Protein AF-A0A1M3HGL9-F1 (afdb_monomer_lite)

Sequence (83 aa):
MVSVPYGCLVPRQLDGLLAAGRPISCDANSHGFMREIPQCWLTGHAAGAAAAIATNRGIAPRQVDISELRGLLRKQGAFLSGE

Foldseek 3Di:
DDADDQVQQPDPPDWQGGHAAQVTDDDPVCNVVSNDPVNRVLRVLLRVLLNVQCVVVVHISVPRDPVVSVVVCVVVVHDHPDD

Structure (mmCIF, N/CA/C/O backbone):
data_AF-A0A1M3HGL9-F1
#
_entry.id   AF-A0A1M3HGL9-F1
#
loop_
_atom_site.group_PDB
_atom_site.id
_atom_site.type_symbol
_atom_site.label_atom_id
_atom_site.label_alt_id
_atom_site.label_comp_id
_atom_site.label_asym_id
_atom_site.label_entity_id
_atom_site.label_seq_id
_atom_site.pdbx_PDB_ins_code
_atom_site.Cartn_x
_atom_site.Cartn_y
_atom_site.Cartn_z
_atom_site.occupancy
_atom_site.B_iso_or_equiv
_atom_site.auth_seq_id
_atom_site.auth_comp_id
_atom_site.auth_asym_id
_atom_site.auth_atom_id
_atom_site.pdbx_PDB_model_num
ATOM 1 N N . MET A 1 1 ? 9.971 8.190 -12.415 1.00 67.44 1 MET A N 1
ATOM 2 C CA . MET A 1 1 ? 9.193 7.420 -11.418 1.00 67.44 1 MET A CA 1
ATOM 3 C C . MET A 1 1 ? 7.730 7.537 -11.808 1.00 67.44 1 MET A C 1
ATOM 5 O O . MET A 1 1 ? 7.335 8.619 -12.219 1.00 67.44 1 MET A O 1
ATOM 9 N N . VAL A 1 2 ? 6.968 6.447 -11.783 1.00 82.69 2 VAL A N 1
ATOM 10 C CA . VAL A 1 2 ? 5.556 6.429 -12.205 1.00 82.69 2 VAL A CA 1
ATOM 11 C C . VAL A 1 2 ? 4.665 6.607 -10.978 1.00 82.69 2 VAL A C 1
ATOM 13 O O . VAL A 1 2 ? 4.999 6.086 -9.914 1.00 82.69 2 VAL A O 1
ATOM 16 N N . SER A 1 3 ? 3.569 7.354 -11.126 1.00 87.44 3 SER A N 1
ATOM 17 C CA . SER A 1 3 ? 2.547 7.484 -10.084 1.00 87.44 3 SER A CA 1
ATOM 18 C C . SER A 1 3 ? 1.712 6.208 -10.009 1.00 87.44 3 SER A C 1
ATOM 20 O O . SER A 1 3 ? 1.281 5.686 -11.036 1.00 87.44 3 SER A O 1
ATOM 22 N N . VAL A 1 4 ? 1.494 5.702 -8.797 1.00 91.50 4 VAL A N 1
ATOM 23 C CA . VAL A 1 4 ? 0.832 4.417 -8.554 1.00 91.50 4 VAL A CA 1
ATOM 24 C C . VAL A 1 4 ? -0.501 4.674 -7.852 1.00 91.50 4 VAL A C 1
ATOM 26 O O . VAL A 1 4 ? -0.500 5.143 -6.711 1.00 91.50 4 VAL A O 1
ATOM 29 N N . PRO A 1 5 ? -1.646 4.376 -8.490 1.00 93.56 5 PRO A N 1
ATOM 30 C CA . PRO A 1 5 ? -2.943 4.464 -7.833 1.00 93.56 5 PRO A CA 1
ATOM 31 C C . PRO A 1 5 ? -3.015 3.527 -6.625 1.00 93.56 5 PRO A C 1
ATOM 33 O O . PRO A 1 5 ? -2.578 2.379 -6.698 1.00 93.56 5 PRO A O 1
ATOM 36 N N . TYR A 1 6 ? -3.643 3.971 -5.533 1.00 95.88 6 TYR A N 1
ATOM 37 C CA . TYR A 1 6 ? -3.786 3.150 -4.323 1.00 95.88 6 TYR A CA 1
ATOM 38 C C . TYR A 1 6 ? -4.473 1.802 -4.592 1.00 95.88 6 TYR A C 1
ATOM 40 O O . TYR A 1 6 ? -4.080 0.781 -4.036 1.00 95.88 6 TYR A O 1
ATOM 48 N N . GLY A 1 7 ? -5.442 1.773 -5.513 1.00 96.00 7 GLY A N 1
ATOM 49 C CA . GLY A 1 7 ? -6.130 0.544 -5.912 1.00 96.00 7 GLY A CA 1
ATOM 50 C C . GLY A 1 7 ? -5.202 -0.555 -6.444 1.00 96.00 7 GLY A C 1
ATOM 51 O O . GLY A 1 7 ? -5.552 -1.725 -6.343 1.00 96.00 7 GLY A O 1
ATOM 52 N N . CYS A 1 8 ? -4.001 -0.224 -6.936 1.00 95.94 8 CYS A N 1
ATOM 53 C CA . CYS A 1 8 ? -3.011 -1.222 -7.349 1.00 95.94 8 CYS A CA 1
ATOM 54 C C . CYS A 1 8 ? -2.458 -2.048 -6.176 1.00 95.94 8 CYS A C 1
ATOM 56 O O . CYS A 1 8 ? -1.978 -3.159 -6.399 1.00 95.94 8 CYS A O 1
ATOM 58 N N . LEU A 1 9 ? -2.531 -1.515 -4.950 1.00 96.88 9 LEU A N 1
ATOM 59 C CA . LEU A 1 9 ? -2.105 -2.181 -3.717 1.00 96.88 9 LEU A CA 1
ATOM 60 C C . LEU A 1 9 ? -3.205 -3.060 -3.106 1.00 96.88 9 LEU A C 1
ATOM 62 O O . LEU A 1 9 ? -2.916 -3.864 -2.223 1.00 96.88 9 LEU A O 1
ATOM 66 N N . VAL A 1 10 ? -4.460 -2.900 -3.538 1.00 97.38 10 VAL A N 1
ATOM 67 C CA . VAL A 1 10 ? -5.636 -3.523 -2.918 1.00 97.38 10 VAL A CA 1
ATOM 68 C C . VAL A 1 10 ? -6.100 -4.722 -3.757 1.00 97.38 10 VAL A C 1
ATOM 70 O O . VAL A 1 10 ? -6.553 -4.538 -4.889 1.00 97.38 10 VAL A O 1
ATOM 73 N N . PRO A 1 11 ? -6.050 -5.959 -3.230 1.00 95.62 11 PRO A N 1
ATOM 74 C CA . PRO A 1 11 ? -6.564 -7.128 -3.937 1.00 95.62 11 PRO A CA 1
ATOM 75 C C . PRO A 1 11 ? -8.066 -7.020 -4.240 1.00 95.62 11 PRO A C 1
ATOM 77 O O . PRO A 1 11 ? -8.847 -6.467 -3.467 1.00 95.62 11 PRO A O 1
ATOM 80 N N . ARG A 1 12 ? -8.506 -7.593 -5.368 1.00 94.12 12 ARG A N 1
ATOM 81 C CA . ARG A 1 12 ? -9.932 -7.572 -5.755 1.00 94.12 12 ARG A CA 1
ATOM 82 C C . ARG A 1 12 ? -10.806 -8.533 -4.950 1.00 94.12 12 ARG A C 1
ATOM 84 O O . ARG A 1 12 ? -11.975 -8.239 -4.754 1.00 94.12 12 ARG A O 1
ATOM 91 N N . GLN A 1 13 ? -10.253 -9.672 -4.537 1.00 94.50 13 GLN A N 1
ATOM 92 C CA . GLN A 1 13 ? -11.015 -10.792 -3.966 1.00 94.50 13 GLN A CA 1
ATOM 93 C C . GLN A 1 13 ? -10.751 -11.030 -2.477 1.00 94.50 13 GLN A C 1
ATOM 95 O O . GLN A 1 13 ? -11.503 -11.761 -1.845 1.00 94.50 13 GLN A O 1
ATOM 100 N N . LEU A 1 14 ? -9.676 -10.458 -1.933 1.00 94.19 14 LEU A N 1
ATOM 101 C CA . LEU A 1 14 ? -9.260 -10.668 -0.552 1.00 94.19 14 LEU A CA 1
ATOM 102 C C . LEU A 1 14 ? -9.263 -9.335 0.188 1.00 94.19 14 LEU A C 1
ATOM 104 O O . LEU A 1 14 ? -8.655 -8.367 -0.271 1.00 94.19 14 LEU A O 1
ATOM 108 N N . ASP A 1 15 ? -9.925 -9.313 1.338 1.00 92.81 15 ASP A N 1
ATOM 109 C CA . ASP A 1 15 ? -9.928 -8.175 2.250 1.00 92.81 15 ASP A CA 1
ATOM 110 C C . ASP A 1 15 ? -8.843 -8.320 3.324 1.00 92.81 15 ASP A C 1
ATOM 112 O O . ASP A 1 15 ? -8.303 -9.401 3.555 1.00 92.81 15 ASP A O 1
ATOM 116 N N . GLY A 1 16 ? -8.488 -7.207 3.971 1.00 93.94 16 GLY A N 1
ATOM 117 C CA . GLY A 1 16 ? -7.481 -7.191 5.041 1.00 93.94 16 GLY A CA 1
ATOM 118 C C . GLY A 1 16 ? -6.025 -7.345 4.578 1.00 93.94 16 GLY A C 1
ATOM 119 O O . GLY A 1 16 ? -5.134 -7.392 5.420 1.00 93.94 16 GLY A O 1
ATOM 120 N N . LEU A 1 17 ? -5.762 -7.386 3.267 1.00 95.31 17 LEU A N 1
ATOM 121 C CA . LEU A 1 17 ? -4.419 -7.512 2.690 1.00 95.31 17 LEU A CA 1
ATOM 122 C C . LEU A 1 17 ? -4.066 -6.297 1.818 1.00 95.31 17 LEU A C 1
ATOM 124 O O . LEU A 1 17 ? -4.915 -5.770 1.099 1.00 95.31 17 LEU A O 1
ATOM 128 N N . LEU A 1 18 ? -2.792 -5.900 1.836 1.00 97.25 18 LEU A N 1
ATOM 129 C CA . LEU A 1 18 ? -2.193 -4.972 0.874 1.00 97.25 18 LEU A CA 1
ATOM 130 C C . LEU A 1 18 ? -0.972 -5.626 0.218 1.00 97.25 18 LEU A C 1
ATOM 132 O O . LEU A 1 18 ? -0.137 -6.213 0.905 1.00 97.25 18 LEU A O 1
ATOM 136 N N . ALA A 1 19 ? -0.861 -5.512 -1.104 1.00 95.56 19 ALA A N 1
ATOM 137 C CA . ALA A 1 19 ? 0.245 -6.049 -1.892 1.00 95.56 19 ALA A CA 1
ATOM 138 C C . ALA A 1 19 ? 1.120 -4.906 -2.428 1.00 95.56 19 ALA A C 1
ATOM 140 O O . ALA A 1 19 ? 0.711 -4.161 -3.314 1.00 95.56 19 ALA A O 1
ATOM 141 N N . ALA A 1 20 ? 2.336 -4.777 -1.895 1.00 94.94 20 ALA A N 1
ATOM 142 C CA . ALA A 1 20 ? 3.306 -3.756 -2.288 1.00 94.94 20 ALA A CA 1
ATOM 143 C C . ALA A 1 20 ? 4.561 -4.368 -2.925 1.00 94.94 20 ALA A C 1
ATOM 145 O O . ALA A 1 20 ? 4.910 -5.519 -2.659 1.00 94.94 20 ALA A O 1
ATOM 146 N N . GLY A 1 21 ? 5.271 -3.585 -3.741 1.00 92.56 21 GLY A N 1
ATOM 147 C CA . GLY A 1 21 ? 6.466 -4.024 -4.458 1.00 92.56 21 GLY A CA 1
ATOM 148 C C . GLY A 1 21 ? 6.150 -4.928 -5.650 1.00 92.56 21 GLY A C 1
ATOM 149 O O . GLY A 1 21 ? 5.281 -4.626 -6.457 1.00 92.56 21 GLY A O 1
ATOM 150 N N . ARG A 1 22 ? 6.868 -6.049 -5.781 1.00 91.12 22 ARG A N 1
ATOM 151 C CA . ARG A 1 22 ? 6.781 -6.950 -6.949 1.00 91.12 22 ARG A CA 1
ATOM 152 C C . ARG A 1 22 ? 5.387 -7.540 -7.237 1.00 91.12 22 ARG A C 1
ATOM 154 O O . ARG A 1 22 ? 5.058 -7.620 -8.413 1.00 91.12 22 ARG A O 1
ATOM 161 N N . PRO A 1 23 ? 4.563 -7.957 -6.252 1.00 92.06 23 PRO A N 1
ATOM 162 C CA . PRO A 1 23 ? 3.239 -8.527 -6.531 1.00 92.06 23 PRO A CA 1
ATOM 163 C C . PRO A 1 23 ? 2.164 -7.473 -6.871 1.00 92.06 23 PRO A C 1
ATOM 165 O O . PRO A 1 23 ? 0.974 -7.770 -6.790 1.00 92.06 23 PRO A O 1
ATOM 168 N N . ILE A 1 24 ? 2.549 -6.238 -7.202 1.00 93.62 24 ILE A N 1
ATOM 169 C CA . ILE A 1 24 ? 1.612 -5.143 -7.457 1.00 93.62 24 ILE A CA 1
ATOM 170 C C . ILE A 1 24 ? 0.840 -5.313 -8.768 1.00 93.62 24 ILE A C 1
ATOM 172 O O . ILE A 1 24 ? 1.375 -5.760 -9.784 1.00 93.62 24 ILE A O 1
ATOM 176 N N . SER A 1 25 ? -0.424 -4.889 -8.762 1.00 94.56 25 SER A N 1
ATOM 177 C CA . SER A 1 25 ? -1.266 -4.899 -9.957 1.00 94.56 25 SER A CA 1
ATOM 178 C C . SER A 1 25 ? -0.776 -3.872 -10.982 1.00 94.56 25 SER A C 1
ATOM 180 O O . SER A 1 25 ? -0.927 -2.665 -10.782 1.00 94.56 25 SER A O 1
ATOM 182 N N . CYS A 1 26 ? -0.226 -4.350 -12.098 1.00 93.25 26 CYS A N 1
ATOM 183 C CA . CYS A 1 26 ? 0.243 -3.535 -13.216 1.00 93.25 26 CYS A CA 1
ATOM 184 C C . CYS A 1 26 ? 0.181 -4.319 -14.539 1.00 93.25 26 CYS A C 1
ATOM 186 O O . CYS A 1 26 ? 0.072 -5.546 -14.541 1.00 93.25 26 CYS A O 1
ATOM 188 N N . ASP A 1 27 ? 0.222 -3.610 -15.668 1.00 93.56 27 ASP A N 1
ATOM 189 C CA . ASP A 1 27 ? 0.372 -4.226 -16.986 1.00 93.56 27 ASP A CA 1
ATOM 190 C C . ASP A 1 27 ? 1.832 -4.640 -17.256 1.00 93.56 27 ASP A C 1
ATOM 192 O O . ASP A 1 27 ? 2.762 -4.252 -16.542 1.00 93.56 27 ASP A O 1
ATOM 196 N N . ALA A 1 28 ? 2.041 -5.420 -18.318 1.00 92.31 28 ALA A N 1
ATOM 197 C CA . ALA A 1 28 ? 3.351 -5.967 -18.660 1.00 92.31 28 ALA A CA 1
ATOM 198 C C . ALA A 1 28 ? 4.420 -4.891 -18.933 1.00 92.31 28 ALA A C 1
ATOM 200 O O . ALA A 1 28 ? 5.583 -5.096 -18.587 1.00 92.31 28 ALA A O 1
ATOM 201 N N . ASN A 1 29 ? 4.039 -3.751 -19.519 1.00 91.69 29 ASN A N 1
ATOM 202 C CA . ASN A 1 29 ? 4.964 -2.660 -19.822 1.00 91.69 29 ASN A CA 1
ATOM 203 C C . ASN A 1 29 ? 5.359 -1.909 -18.541 1.00 91.69 29 ASN A C 1
ATOM 205 O O . ASN A 1 29 ? 6.530 -1.603 -18.319 1.00 91.69 29 ASN A O 1
ATOM 209 N N . SER A 1 30 ? 4.395 -1.680 -17.647 1.00 91.06 30 SER A N 1
ATOM 210 C CA . SER A 1 30 ? 4.647 -1.031 -16.356 1.00 91.06 30 SER A CA 1
ATOM 211 C C . SER A 1 30 ? 5.472 -1.899 -15.400 1.00 91.06 30 SER A C 1
AT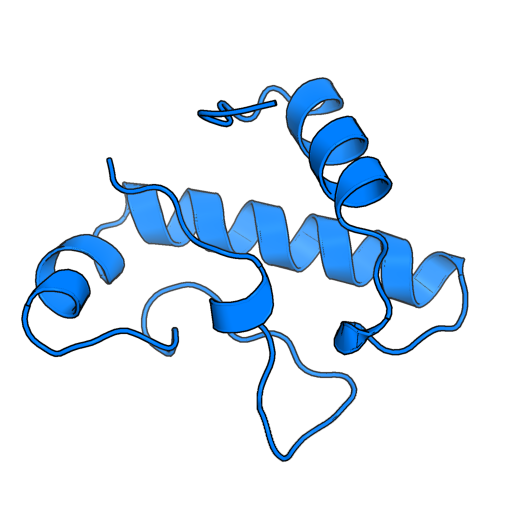OM 213 O O . SER A 1 30 ? 6.276 -1.368 -14.631 1.00 91.06 30 SER A O 1
ATOM 215 N N . HIS A 1 31 ? 5.324 -3.227 -15.453 1.00 91.44 31 HIS A N 1
ATOM 216 C CA . HIS A 1 31 ? 5.949 -4.156 -14.504 1.00 91.44 31 HIS A CA 1
ATOM 217 C C . HIS A 1 31 ? 7.479 -4.020 -14.417 1.00 91.44 31 HIS A C 1
ATOM 219 O O . HIS A 1 31 ? 8.045 -4.164 -13.332 1.00 91.44 31 HIS A O 1
ATOM 225 N N . GLY A 1 32 ? 8.148 -3.677 -15.527 1.00 90.69 32 GLY A N 1
ATOM 226 C CA . GLY A 1 32 ? 9.590 -3.407 -15.552 1.00 90.69 32 GLY A CA 1
ATOM 227 C C . GLY A 1 32 ? 10.009 -2.288 -14.593 1.00 90.69 32 GLY A C 1
ATOM 228 O O . GLY A 1 32 ? 11.000 -2.430 -13.888 1.00 90.69 32 GLY A O 1
ATOM 229 N N . PHE A 1 33 ? 9.215 -1.221 -14.486 1.00 89.00 33 PHE A N 1
ATOM 230 C CA . PHE A 1 33 ? 9.473 -0.128 -13.547 1.00 89.00 33 PHE A CA 1
ATOM 231 C C . PHE A 1 33 ? 9.054 -0.478 -12.119 1.00 89.00 33 PHE A C 1
ATOM 233 O O . PHE A 1 33 ? 9.728 -0.092 -11.168 1.00 89.00 33 PHE A O 1
ATOM 240 N N . MET A 1 34 ? 7.945 -1.205 -11.955 1.00 90.81 34 MET A N 1
ATOM 241 C CA . MET A 1 34 ? 7.357 -1.498 -10.640 1.00 90.81 34 MET A CA 1
ATOM 242 C C . MET A 1 34 ? 8.242 -2.381 -9.751 1.00 90.81 34 MET A C 1
ATOM 244 O O . MET A 1 34 ? 8.157 -2.314 -8.526 1.00 90.81 34 MET A O 1
ATOM 248 N N . ARG A 1 35 ? 9.111 -3.192 -10.359 1.00 88.50 35 ARG A N 1
ATOM 249 C CA . ARG A 1 35 ? 10.060 -4.072 -9.657 1.00 88.50 35 ARG A CA 1
ATOM 250 C C . ARG A 1 35 ? 11.366 -3.393 -9.244 1.00 88.50 35 ARG A C 1
ATOM 252 O O . ARG A 1 35 ? 12.166 -4.026 -8.555 1.00 88.50 35 ARG A O 1
ATOM 259 N N . GLU A 1 36 ? 11.585 -2.142 -9.643 1.00 93.00 36 GLU A N 1
ATOM 260 C CA . GLU A 1 36 ? 12.761 -1.379 -9.231 1.00 93.00 36 GLU A CA 1
ATOM 261 C C . GLU A 1 36 ? 12.692 -1.030 -7.740 1.00 93.00 36 GLU A C 1
ATOM 263 O O . GLU A 1 36 ? 11.624 -0.745 -7.190 1.00 93.00 36 GLU A O 1
ATOM 268 N N . ILE A 1 37 ? 13.853 -1.024 -7.081 1.00 93.94 37 ILE A N 1
ATOM 269 C CA . ILE A 1 37 ? 14.001 -0.692 -5.653 1.00 93.94 37 ILE A CA 1
ATOM 270 C C . ILE A 1 37 ? 1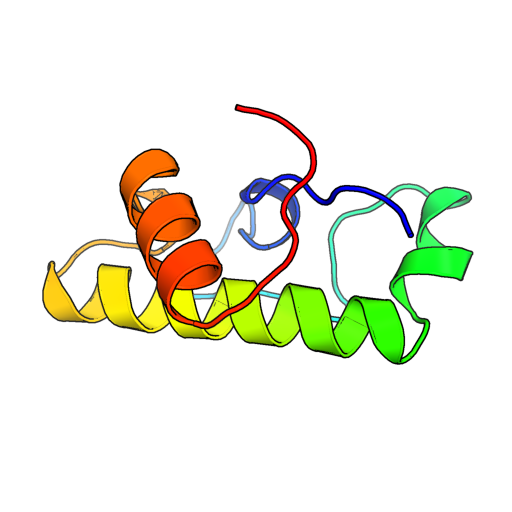3.264 0.606 -5.278 1.00 93.94 37 ILE A C 1
ATOM 272 O O . ILE A 1 37 ? 12.460 0.564 -4.343 1.00 93.94 37 ILE A O 1
ATOM 276 N N . PRO A 1 38 ? 13.448 1.730 -6.004 1.00 91.75 38 PRO A N 1
ATOM 277 C CA . PRO A 1 38 ? 12.708 2.960 -5.732 1.00 91.75 38 PRO A CA 1
ATOM 278 C C . PRO A 1 38 ? 11.183 2.778 -5.688 1.00 91.75 38 PRO A C 1
ATOM 280 O O . PRO A 1 38 ? 10.522 3.346 -4.821 1.00 91.75 38 PRO A O 1
ATOM 283 N N . GLN A 1 39 ? 10.609 1.978 -6.591 1.00 91.81 39 GLN A N 1
ATOM 284 C CA . GLN A 1 39 ? 9.163 1.730 -6.613 1.00 91.81 39 GLN A CA 1
ATOM 285 C C . GLN A 1 39 ? 8.712 0.811 -5.479 1.00 91.81 39 GLN A C 1
ATOM 287 O O . GLN A 1 39 ? 7.662 1.036 -4.871 1.00 91.81 39 GLN A O 1
ATOM 292 N N . CYS A 1 40 ? 9.521 -0.192 -5.136 1.00 93.75 40 CYS A N 1
ATOM 293 C CA . CYS A 1 40 ? 9.253 -1.051 -3.985 1.00 93.75 40 CYS A CA 1
ATOM 294 C C . CYS A 1 40 ? 9.209 -0.245 -2.677 1.00 93.75 40 CYS A C 1
ATOM 296 O O . CYS A 1 40 ? 8.334 -0.483 -1.847 1.00 93.75 40 CYS A O 1
ATOM 298 N N . TRP A 1 41 ? 10.100 0.737 -2.504 1.00 93.94 41 TRP A N 1
ATOM 299 C CA . TRP A 1 41 ? 10.089 1.615 -1.330 1.00 93.94 41 TRP A CA 1
ATOM 300 C C . TRP A 1 41 ? 8.825 2.469 -1.253 1.00 93.94 41 TRP A C 1
ATOM 302 O O . TRP A 1 41 ? 8.165 2.477 -0.216 1.00 93.94 41 TRP A O 1
ATOM 312 N N . LEU A 1 42 ? 8.447 3.136 -2.350 1.00 93.44 42 LEU A N 1
ATOM 313 C CA . LEU A 1 42 ? 7.242 3.972 -2.377 1.00 93.44 42 LEU A CA 1
ATOM 314 C C . LEU A 1 42 ? 5.971 3.177 -2.082 1.00 93.44 42 LEU A C 1
ATOM 316 O O . LEU A 1 42 ? 5.154 3.577 -1.255 1.00 93.44 42 LEU A O 1
ATOM 320 N N . THR A 1 43 ? 5.802 2.045 -2.761 1.00 95.56 43 THR A N 1
ATOM 321 C CA . THR A 1 43 ? 4.610 1.205 -2.599 1.00 95.56 43 THR A CA 1
ATOM 322 C C . THR A 1 43 ? 4.556 0.571 -1.212 1.00 95.56 43 THR A C 1
ATOM 324 O O . THR A 1 43 ? 3.477 0.489 -0.630 1.00 95.56 43 THR A O 1
ATOM 327 N N . GLY A 1 44 ? 5.705 0.187 -0.644 1.00 96.38 44 GLY A N 1
ATOM 328 C CA . GLY A 1 44 ? 5.799 -0.304 0.731 1.00 96.38 44 GLY A CA 1
ATOM 329 C C . GLY A 1 44 ? 5.420 0.760 1.761 1.00 96.38 44 GLY A C 1
ATOM 330 O O . GLY A 1 44 ? 4.643 0.485 2.674 1.00 96.38 44 GLY A O 1
ATOM 331 N N . HIS A 1 45 ? 5.901 1.993 1.582 1.00 96.88 45 HIS A N 1
ATOM 332 C CA . HIS A 1 45 ? 5.54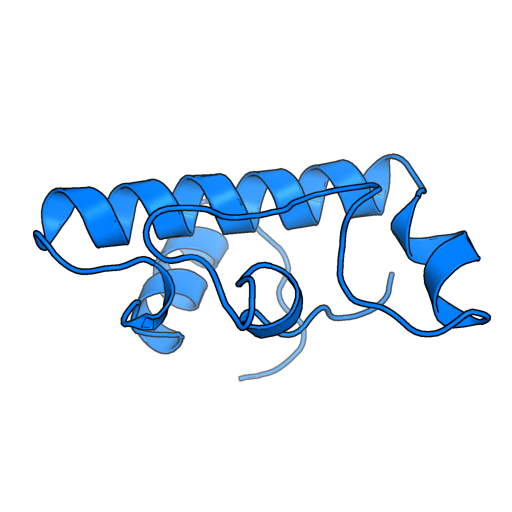5 3.123 2.441 1.00 96.88 45 HIS A CA 1
ATOM 333 C C . HIS A 1 45 ? 4.044 3.432 2.373 1.00 96.88 45 HIS A C 1
ATOM 335 O O . HIS A 1 45 ? 3.387 3.507 3.412 1.00 96.88 45 HIS A O 1
ATOM 341 N N . ALA A 1 46 ? 3.480 3.516 1.164 1.00 97.06 46 ALA A N 1
ATOM 342 C CA . ALA A 1 46 ? 2.047 3.717 0.955 1.00 97.06 46 ALA A CA 1
ATOM 343 C C . ALA A 1 46 ? 1.197 2.609 1.595 1.00 97.06 46 ALA A C 1
ATOM 345 O O . ALA A 1 46 ? 0.220 2.908 2.281 1.00 97.06 46 ALA A O 1
ATOM 346 N N . ALA A 1 47 ? 1.585 1.341 1.426 1.00 97.88 47 ALA A N 1
ATOM 347 C CA . ALA A 1 47 ? 0.870 0.216 2.018 1.00 97.88 47 ALA A CA 1
ATOM 348 C C . ALA A 1 47 ? 0.935 0.224 3.553 1.00 97.88 47 ALA A C 1
ATOM 350 O O . ALA A 1 47 ? -0.087 0.025 4.205 1.00 97.88 47 ALA A O 1
ATOM 351 N N . GLY A 1 48 ? 2.101 0.505 4.143 1.00 98.12 48 GLY A N 1
ATOM 352 C CA . GLY A 1 48 ? 2.249 0.601 5.598 1.00 98.12 48 GLY A CA 1
ATOM 353 C C . GLY A 1 48 ? 1.428 1.745 6.201 1.00 98.12 48 GLY A C 1
ATOM 354 O O . GLY A 1 48 ? 0.723 1.551 7.191 1.00 98.12 48 GLY A O 1
ATOM 355 N N . ALA A 1 49 ? 1.458 2.922 5.571 1.00 98.31 49 ALA A N 1
ATOM 356 C CA . ALA A 1 49 ? 0.655 4.072 5.984 1.00 98.31 49 ALA A CA 1
ATOM 357 C C . ALA A 1 49 ? -0.853 3.774 5.905 1.00 98.31 49 ALA A C 1
ATOM 359 O O . ALA A 1 49 ? -1.597 4.068 6.842 1.00 98.31 49 ALA A O 1
ATOM 360 N N . ALA A 1 50 ? -1.298 3.129 4.826 1.00 98.31 50 ALA A N 1
ATOM 361 C CA . ALA A 1 50 ? -2.691 2.734 4.665 1.00 98.31 50 ALA A CA 1
ATOM 362 C C . ALA A 1 50 ? -3.123 1.664 5.678 1.00 98.31 50 ALA A C 1
ATOM 364 O O . ALA A 1 50 ? -4.211 1.766 6.240 1.00 98.31 50 ALA A O 1
ATOM 365 N N . ALA A 1 51 ? -2.267 0.678 5.968 1.00 98.31 51 ALA A N 1
ATOM 366 C CA . ALA A 1 51 ? -2.527 -0.331 6.994 1.00 98.31 51 ALA A CA 1
ATOM 367 C C . ALA A 1 51 ? -2.681 0.295 8.389 1.00 98.31 51 ALA A C 1
ATOM 369 O O . ALA A 1 51 ? -3.577 -0.095 9.142 1.00 98.31 51 ALA A O 1
ATOM 370 N N . ALA A 1 52 ? -1.858 1.294 8.722 1.00 98.25 52 ALA A N 1
ATOM 371 C CA . ALA A 1 52 ? -1.976 2.031 9.977 1.00 98.25 52 ALA A CA 1
ATOM 372 C C . ALA A 1 52 ? -3.315 2.784 10.075 1.00 98.25 52 ALA A C 1
ATOM 374 O O . ALA A 1 52 ? -4.000 2.677 11.091 1.00 98.25 52 ALA A O 1
ATOM 375 N N . ILE A 1 53 ? -3.726 3.490 9.014 1.00 98.44 53 ILE A N 1
ATOM 376 C CA . ILE A 1 53 ? -5.030 4.177 8.960 1.00 98.44 53 ILE A CA 1
ATOM 377 C C . ILE A 1 53 ? -6.179 3.173 9.112 1.00 98.44 53 ILE A C 1
ATOM 379 O O . ILE A 1 53 ? -7.058 3.366 9.952 1.00 98.44 53 ILE A O 1
ATOM 383 N N . ALA A 1 54 ? -6.152 2.091 8.328 1.00 98.25 54 ALA A N 1
ATOM 384 C CA . ALA A 1 54 ? -7.182 1.057 8.333 1.00 98.25 54 ALA A CA 1
ATOM 385 C C . ALA A 1 54 ? -7.365 0.449 9.731 1.00 98.25 54 ALA A C 1
ATOM 387 O O . ALA A 1 54 ? -8.481 0.383 10.245 1.00 98.25 54 ALA A O 1
ATOM 388 N N . THR A 1 55 ? -6.253 0.094 10.378 1.00 97.88 55 THR A N 1
ATOM 389 C CA . THR A 1 55 ? -6.252 -0.505 11.718 1.00 97.88 55 THR A CA 1
ATOM 390 C C . THR A 1 55 ? -6.763 0.479 12.769 1.00 97.88 55 THR A C 1
ATOM 392 O O . THR A 1 55 ? -7.632 0.125 13.560 1.00 97.88 55 THR A O 1
ATOM 395 N N . ASN A 1 56 ? -6.299 1.734 12.745 1.00 98.00 56 ASN A N 1
ATOM 396 C CA . ASN A 1 56 ? -6.718 2.761 13.705 1.00 98.00 56 ASN A CA 1
ATOM 397 C C . ASN A 1 56 ? -8.208 3.116 13.600 1.00 98.00 56 ASN A C 1
ATOM 399 O O . ASN A 1 56 ? -8.820 3.494 14.596 1.00 98.00 56 ASN A O 1
ATOM 403 N N . ARG A 1 57 ? -8.793 3.014 12.401 1.00 97.38 57 ARG A N 1
ATOM 404 C CA . ARG A 1 57 ? -10.218 3.283 12.160 1.00 97.38 57 ARG A CA 1
ATOM 405 C C . ARG A 1 57 ? -11.105 2.040 12.257 1.00 97.38 57 ARG A C 1
ATOM 407 O O . ARG A 1 57 ? -12.321 2.181 12.182 1.00 97.38 57 ARG A O 1
ATOM 414 N N . GLY A 1 58 ? -10.530 0.846 12.405 1.00 97.38 58 GLY A N 1
ATOM 415 C CA . GLY A 1 58 ? -11.285 -0.410 12.400 1.00 97.38 58 GLY A CA 1
ATOM 416 C C . GLY A 1 58 ? -11.980 -0.695 11.063 1.00 97.38 58 GLY A C 1
ATOM 417 O O . GLY A 1 58 ? -13.076 -1.249 11.050 1.00 97.38 58 GLY A O 1
ATOM 418 N N . ILE A 1 59 ? -11.371 -0.289 9.945 1.00 98.00 59 ILE A N 1
ATOM 419 C CA . ILE A 1 59 ? -11.914 -0.453 8.588 1.00 98.00 59 ILE A CA 1
ATOM 420 C C . ILE A 1 59 ? -11.020 -1.364 7.744 1.00 98.00 59 ILE A C 1
ATOM 422 O O . ILE A 1 59 ? -9.836 -1.544 8.032 1.00 98.00 59 ILE A O 1
ATOM 426 N N . ALA A 1 60 ? -11.560 -1.922 6.659 1.00 97.62 60 ALA A N 1
ATOM 427 C CA . ALA A 1 60 ? -10.751 -2.685 5.712 1.00 97.62 60 ALA A CA 1
ATOM 428 C C . ALA A 1 60 ? -9.806 -1.756 4.917 1.00 97.62 60 ALA A C 1
ATOM 430 O O . ALA A 1 60 ? -10.188 -0.625 4.608 1.00 97.62 60 ALA A O 1
ATOM 431 N N . PRO A 1 61 ? -8.621 -2.223 4.465 1.00 97.62 61 PRO A N 1
ATOM 432 C CA . PRO A 1 61 ? -7.700 -1.406 3.668 1.00 97.62 61 PRO A CA 1
ATOM 433 C C . PRO A 1 61 ? -8.329 -0.780 2.414 1.00 97.62 61 PRO A C 1
ATOM 435 O O . PRO A 1 61 ? -7.963 0.322 2.014 1.00 97.62 61 PRO A O 1
ATOM 438 N N . ARG A 1 62 ? -9.323 -1.440 1.807 1.00 97.12 62 ARG A N 1
ATOM 439 C CA . ARG A 1 62 ? -10.070 -0.906 0.656 1.00 97.12 62 ARG A CA 1
ATOM 440 C C . ARG A 1 62 ? -10.956 0.306 0.966 1.00 97.12 62 ARG A C 1
ATOM 442 O O . ARG A 1 62 ? -11.397 0.968 0.036 1.00 97.12 62 ARG A O 1
ATOM 449 N N . GLN A 1 63 ? -11.252 0.554 2.240 1.00 97.50 63 GLN A N 1
ATOM 450 C CA . GLN A 1 63 ? -12.086 1.664 2.710 1.00 97.50 63 GLN A CA 1
ATOM 451 C C . GLN A 1 63 ? -11.247 2.863 3.172 1.00 97.50 63 GLN A C 1
ATOM 453 O O . GLN A 1 63 ? -11.812 3.852 3.629 1.00 97.50 63 GLN A O 1
ATOM 458 N N . VAL A 1 64 ? -9.914 2.778 3.087 1.00 98.12 64 VAL A N 1
ATOM 459 C CA . VAL A 1 64 ? -9.015 3.878 3.450 1.00 98.12 64 VAL A CA 1
ATOM 460 C C . VAL A 1 64 ? -9.317 5.101 2.590 1.00 98.12 64 VAL A C 1
ATOM 462 O O . VAL A 1 64 ? -9.340 5.021 1.360 1.00 98.12 64 VAL A O 1
ATOM 465 N N . ASP A 1 65 ? -9.514 6.241 3.252 1.00 97.62 65 ASP A N 1
ATOM 466 C CA . ASP A 1 65 ? -9.682 7.522 2.582 1.00 97.62 65 ASP A CA 1
ATOM 467 C C . ASP A 1 65 ? -8.362 7.950 1.922 1.00 97.62 65 ASP A C 1
ATOM 469 O O . ASP A 1 65 ? -7.302 8.029 2.552 1.00 97.62 65 ASP A O 1
ATOM 473 N N . ILE A 1 66 ? -8.422 8.215 0.618 1.00 96.19 66 ILE A 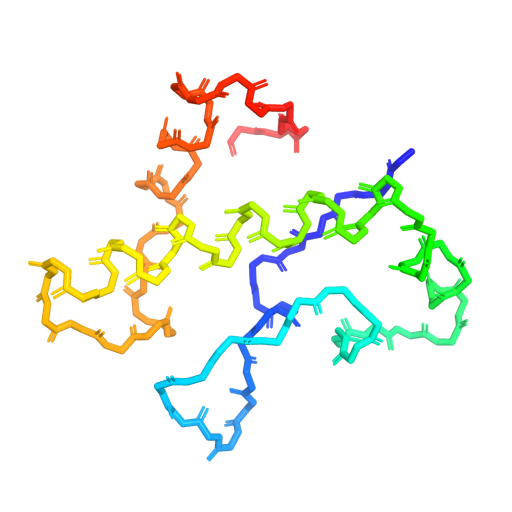N 1
ATOM 474 C CA . ILE A 1 66 ? -7.235 8.538 -0.177 1.00 96.19 66 ILE A CA 1
ATOM 475 C C . ILE A 1 66 ? -6.667 9.909 0.196 1.00 96.19 66 ILE A C 1
ATOM 477 O O . ILE A 1 66 ? -5.450 10.087 0.169 1.00 96.19 66 ILE A O 1
ATOM 481 N N . SER A 1 67 ? -7.507 10.875 0.565 1.00 96.06 67 SER A N 1
ATOM 482 C CA . SER A 1 67 ? -7.054 12.206 0.977 1.00 96.06 67 SER A CA 1
ATOM 483 C C . SER A 1 67 ? -6.307 12.134 2.307 1.00 96.06 67 SER A C 1
ATOM 485 O O . SER A 1 67 ? -5.237 12.730 2.445 1.00 96.06 67 SER A O 1
ATOM 487 N N . GLU A 1 68 ? -6.811 11.340 3.253 1.00 97.56 68 GLU A N 1
ATOM 488 C CA . GLU A 1 68 ? -6.138 11.055 4.521 1.00 97.56 68 GLU A CA 1
ATOM 489 C C . GLU A 1 68 ? -4.782 10.379 4.296 1.00 97.56 68 GLU A C 1
ATOM 491 O O . GLU A 1 68 ? -3.763 10.840 4.820 1.00 97.56 68 GLU A O 1
ATOM 496 N N . LEU A 1 69 ? -4.741 9.332 3.465 1.00 97.50 69 LEU A N 1
ATOM 497 C CA . LEU A 1 69 ? -3.501 8.632 3.135 1.00 97.50 69 LEU A CA 1
ATOM 498 C C . LEU A 1 69 ? -2.467 9.573 2.506 1.00 97.50 69 LEU A C 1
ATOM 500 O O . LEU A 1 69 ? -1.303 9.577 2.908 1.00 97.50 69 LEU A O 1
ATOM 504 N N . ARG A 1 7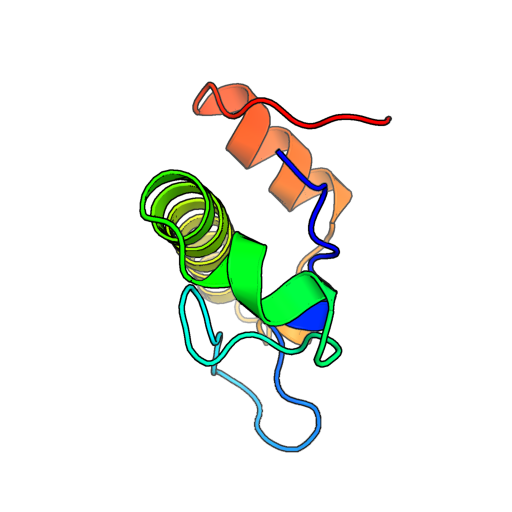0 ? -2.879 10.407 1.546 1.00 95.81 70 ARG A N 1
ATOM 505 C CA . ARG A 1 70 ? -1.988 11.384 0.901 1.00 95.81 70 ARG A CA 1
ATOM 506 C C . ARG A 1 70 ? -1.492 12.430 1.891 1.00 95.81 70 ARG A C 1
ATOM 508 O O . ARG A 1 70 ? -0.319 12.792 1.839 1.00 95.81 70 ARG A O 1
ATOM 515 N N . GLY A 1 71 ? -2.349 12.888 2.803 1.00 96.81 71 GLY A N 1
ATOM 516 C CA . GLY A 1 71 ? -1.966 13.783 3.893 1.00 96.81 71 GLY A CA 1
ATOM 517 C C . GLY A 1 71 ? -0.899 13.167 4.799 1.00 96.81 71 GLY A C 1
ATOM 518 O O . GLY A 1 71 ? 0.121 13.803 5.071 1.00 96.81 71 GLY A O 1
ATOM 519 N N . LEU A 1 72 ? -1.085 11.906 5.203 1.00 97.69 72 LEU A N 1
ATOM 520 C CA . LEU A 1 72 ? -0.120 11.174 6.024 1.00 97.69 72 LEU A CA 1
ATOM 521 C C . LEU A 1 72 ? 1.219 10.974 5.300 1.00 97.69 72 LEU A C 1
ATOM 523 O O . LEU A 1 72 ? 2.273 11.255 5.870 1.00 97.69 72 LEU A O 1
ATOM 527 N N . LEU A 1 73 ? 1.185 10.551 4.037 1.00 96.69 73 LEU A N 1
ATOM 528 C CA . LEU A 1 73 ? 2.384 10.345 3.226 1.00 96.69 73 LEU A CA 1
ATOM 529 C C . LEU A 1 73 ? 3.165 11.649 3.014 1.00 96.69 73 LEU A C 1
ATOM 531 O O . LEU A 1 73 ? 4.378 11.667 3.216 1.00 96.69 73 LEU A O 1
ATOM 535 N N . ARG A 1 74 ? 2.483 12.761 2.699 1.00 95.81 74 ARG A N 1
ATOM 536 C CA . ARG A 1 74 ? 3.110 14.093 2.593 1.00 95.81 74 ARG A CA 1
ATOM 537 C C . ARG A 1 74 ? 3.733 14.523 3.922 1.00 95.81 74 ARG A C 1
ATOM 539 O O . ARG A 1 74 ? 4.869 14.989 3.936 1.00 95.81 74 ARG A O 1
ATOM 546 N N . LYS A 1 75 ? 3.039 14.308 5.047 1.00 97.38 75 LYS A N 1
ATOM 547 C CA . LYS A 1 75 ? 3.573 14.583 6.394 1.00 97.38 75 LYS A CA 1
ATOM 548 C C . LYS A 1 75 ? 4.840 13.773 6.696 1.00 97.38 75 LYS A C 1
ATOM 550 O O . LYS A 1 75 ? 5.705 14.247 7.422 1.00 97.38 75 LYS A O 1
ATOM 555 N N . GLN A 1 76 ? 4.956 12.572 6.134 1.00 96.75 76 GLN A N 1
ATOM 556 C CA . GLN A 1 76 ? 6.129 11.700 6.246 1.00 96.75 76 GLN A CA 1
ATOM 557 C C . GLN A 1 76 ? 7.203 11.974 5.175 1.00 96.75 76 GLN A C 1
ATOM 559 O O . GLN A 1 76 ? 8.176 11.231 5.090 1.00 96.75 76 GLN A O 1
ATOM 564 N N . GLY A 1 77 ? 7.051 13.030 4.367 1.00 94.25 77 GLY A N 1
ATOM 565 C CA . GLY A 1 77 ? 8.038 13.450 3.369 1.00 94.25 77 GLY A CA 1
ATOM 5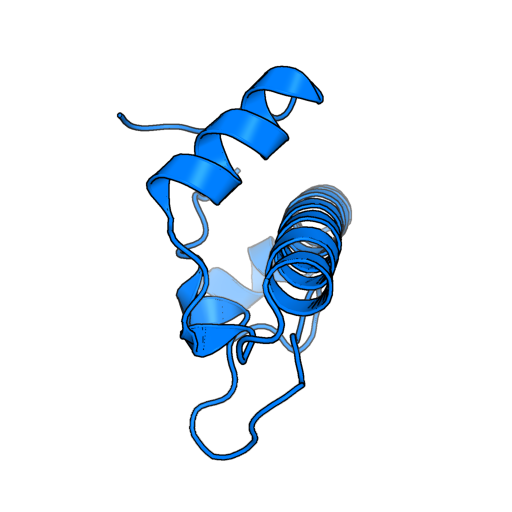66 C C . GLY A 1 77 ? 7.959 12.719 2.027 1.00 94.25 77 GLY A C 1
ATOM 567 O O . GLY A 1 77 ? 8.866 12.860 1.210 1.00 94.25 77 GLY A O 1
ATOM 568 N N . ALA A 1 78 ? 6.898 11.948 1.765 1.00 92.31 78 ALA A N 1
ATOM 569 C CA . ALA A 1 78 ? 6.718 11.297 0.472 1.00 92.31 78 ALA A CA 1
ATOM 570 C C . ALA A 1 78 ? 6.375 12.317 -0.626 1.00 92.31 78 ALA A C 1
ATOM 572 O O . ALA A 1 78 ? 5.533 13.202 -0.443 1.00 92.31 78 ALA A O 1
ATOM 573 N N . PHE A 1 79 ? 6.979 12.147 -1.802 1.00 88.81 79 PHE A N 1
ATOM 574 C CA . PHE A 1 79 ? 6.646 12.928 -2.989 1.00 88.81 79 PHE A CA 1
ATOM 575 C C . PHE A 1 79 ? 5.447 12.310 -3.717 1.00 88.81 79 PHE A C 1
ATOM 577 O O . PHE A 1 79 ? 5.508 11.164 -4.159 1.00 88.81 79 PHE A O 1
ATOM 584 N N . LEU A 1 80 ? 4.366 13.078 -3.870 1.00 86.62 80 LEU A N 1
ATOM 585 C CA . LEU A 1 80 ? 3.155 12.662 -4.578 1.00 86.62 80 LEU A CA 1
ATOM 586 C C . LEU A 1 80 ? 2.865 13.649 -5.709 1.00 86.62 80 LEU A C 1
ATOM 588 O O . LEU A 1 80 ? 2.661 14.836 -5.460 1.00 86.62 80 LEU A O 1
ATOM 592 N N . SER A 1 81 ? 2.843 13.159 -6.947 1.00 75.69 81 SER A N 1
ATOM 593 C CA . SER A 1 81 ? 2.491 13.960 -8.121 1.00 75.69 81 SER A CA 1
ATOM 594 C C . SER A 1 81 ? 0.969 13.997 -8.287 1.00 75.69 81 SER A C 1
ATOM 596 O O . SER A 1 81 ? 0.354 12.954 -8.499 1.00 75.69 81 SER A O 1
ATOM 598 N N . GLY A 1 82 ? 0.376 15.188 -8.180 1.00 68.31 82 GLY A N 1
ATOM 599 C CA . GLY A 1 82 ? -1.070 15.427 -8.275 1.00 68.31 82 GLY A CA 1
ATOM 600 C C . GLY A 1 82 ? -1.683 15.936 -6.966 1.00 68.31 82 GLY A C 1
ATOM 601 O O . GLY A 1 82 ? -1.137 15.696 -5.881 1.00 68.31 82 GLY A O 1
ATOM 602 N N . GLU A 1 83 ? -2.827 16.620 -7.073 1.00 48.59 83 GLU A N 1
ATOM 603 C CA . GLU A 1 83 ? -3.613 17.145 -5.938 1.00 48.59 83 GLU A CA 1
ATOM 604 C C . GLU A 1 83 ? -4.347 16.044 -5.189 1.00 48.59 83 GLU A C 1
ATOM 606 O O . GLU A 1 83 ? -4.998 15.206 -5.861 1.00 48.59 83 GLU A O 1
#

Secondary structure (DSSP, 8-state):
-----GGGGS-SS-SS----STT----HHHHHHHTSHHHHHHHHHHHHHHHHHHHHHT--GGG--HHHHHHHHHHTT------

pLDDT: mean 93.32, std 7.42, range [48.59, 98.44]

Radius of gyration: 12.28 Å; chains: 1; bounding box: 26×28×34 Å